Protein AF-A0A434LDR8-F1 (afdb_monomer_lite)

Secondary structure (DSSP, 8-state):
-HHHHHHHHHHHHHHHH-S-------SSTTGGGS-TT-

Structure (mmCIF, N/CA/C/O backbone):
data_AF-A0A434LDR8-F1
#
_entry.id   AF-A0A434LDR8-F1
#
loop_
_atom_site.group_PDB
_atom_site.id
_atom_site.type_symbol
_atom_site.label_atom_id
_atom_site.label_alt_id
_atom_site.label_comp_id
_atom_site.label_asym_id
_atom_site.label_entity_id
_atom_site.label_seq_id
_atom_site.pdbx_PDB_ins_code
_atom_site.Cartn_x
_atom_site.Cartn_y
_atom_site.Cartn_z
_atom_site.occupancy
_atom_site.B_iso_or_equiv
_atom_site.auth_seq_id
_atom_site.auth_comp_id
_atom_site.auth_asym_id
_atom_site.auth_atom_id
_atom_site.pdbx_PDB_model_num
ATOM 1 N N . MET A 1 1 ? -14.399 9.621 15.948 1.00 81.19 1 MET A N 1
ATOM 2 C CA . MET A 1 1 ? -15.319 8.469 15.823 1.00 81.19 1 MET A CA 1
ATOM 3 C C . MET A 1 1 ? -14.447 7.238 16.020 1.00 81.19 1 MET A C 1
ATOM 5 O O . MET A 1 1 ? -13.808 6.835 15.056 1.00 81.19 1 MET A O 1
ATOM 9 N N . PRO A 1 2 ? -14.280 6.750 17.256 1.00 87.81 2 PRO A N 1
ATOM 10 C CA . PRO A 1 2 ? -13.285 5.721 17.586 1.00 87.81 2 PRO A CA 1
ATOM 11 C C . PRO A 1 2 ? -13.463 4.418 16.787 1.00 87.81 2 PRO A C 1
ATOM 13 O O . PRO A 1 2 ? -12.486 3.767 16.436 1.00 87.81 2 PRO A O 1
ATOM 16 N N . GLU A 1 3 ? -14.694 4.090 16.404 1.00 94.81 3 GLU A N 1
ATOM 17 C CA . GLU A 1 3 ? -15.035 2.926 15.583 1.00 94.81 3 GLU A CA 1
ATOM 18 C C . GLU A 1 3 ? -14.451 3.035 14.166 1.00 94.81 3 GLU A C 1
ATOM 20 O O . GLU A 1 3 ? -14.054 2.038 13.568 1.00 94.81 3 GLU A O 1
ATOM 25 N N . LEU A 1 4 ? -14.364 4.259 13.633 1.00 96.12 4 LEU A N 1
ATOM 26 C CA . LEU A 1 4 ? -13.777 4.514 12.320 1.00 96.12 4 LEU A CA 1
ATOM 27 C C . LEU A 1 4 ? -12.256 4.343 12.349 1.00 96.12 4 LEU A C 1
ATOM 29 O O . LEU A 1 4 ? -11.688 3.763 11.432 1.00 96.12 4 LEU A O 1
ATOM 33 N N . GLU A 1 5 ? -11.597 4.839 13.395 1.00 96.56 5 GLU A N 1
ATOM 34 C CA . GLU A 1 5 ? -10.146 4.689 13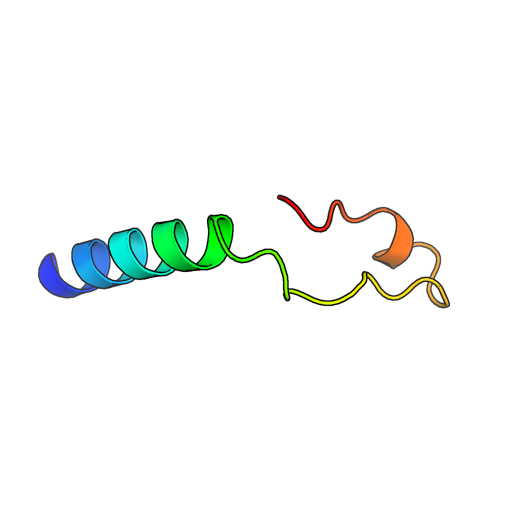.563 1.00 96.56 5 GLU A CA 1
ATOM 35 C C . GLU A 1 5 ? -9.754 3.218 13.726 1.00 96.56 5 GLU A C 1
ATOM 37 O O . GLU A 1 5 ? -8.776 2.764 13.125 1.00 96.56 5 GLU A O 1
ATOM 42 N N . GLN A 1 6 ? -10.557 2.456 14.472 1.00 96.88 6 GLN A N 1
ATOM 43 C CA . GLN A 1 6 ? -10.380 1.017 14.611 1.00 96.88 6 GLN A CA 1
ATOM 44 C C . GLN A 1 6 ? -10.537 0.300 13.263 1.00 96.88 6 GLN A C 1
ATOM 46 O O . GLN A 1 6 ? -9.628 -0.420 12.853 1.00 96.88 6 GLN A O 1
ATOM 51 N N . ALA A 1 7 ? -11.629 0.557 12.535 1.00 96.69 7 ALA A N 1
ATOM 52 C CA . ALA A 1 7 ? -11.864 -0.052 11.227 1.00 96.69 7 ALA A CA 1
ATOM 53 C C . ALA A 1 7 ? -10.744 0.272 10.221 1.00 96.69 7 ALA A C 1
ATOM 55 O O . ALA A 1 7 ? -10.293 -0.603 9.488 1.00 96.69 7 ALA A O 1
ATOM 56 N N . LEU A 1 8 ? -10.251 1.515 10.204 1.00 96.94 8 LEU A N 1
ATOM 57 C CA . LEU A 1 8 ? -9.126 1.909 9.350 1.00 96.94 8 LEU A CA 1
ATOM 58 C C . LEU A 1 8 ? -7.840 1.157 9.707 1.00 96.94 8 LEU A C 1
ATOM 60 O O . LEU A 1 8 ? -7.114 0.742 8.807 1.00 96.94 8 LEU A O 1
ATOM 64 N N . THR A 1 9 ? -7.564 0.975 10.999 1.00 96.94 9 THR A N 1
ATOM 65 C CA . 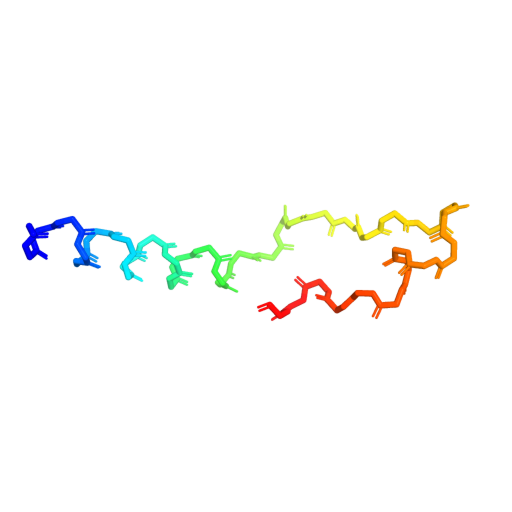THR A 1 9 ? -6.370 0.261 11.473 1.00 96.94 9 THR A CA 1
ATOM 66 C C . THR A 1 9 ? -6.418 -1.219 11.090 1.00 96.94 9 THR A C 1
ATOM 68 O O . THR A 1 9 ? -5.426 -1.754 10.600 1.00 96.94 9 THR A O 1
ATOM 71 N N . GLU A 1 10 ? -7.573 -1.865 11.263 1.00 97.31 10 GLU A N 1
ATOM 72 C CA . GLU A 1 10 ? -7.783 -3.272 10.898 1.00 97.31 10 GLU A CA 1
ATOM 73 C C . GLU A 1 10 ? -7.619 -3.489 9.387 1.00 97.31 10 GLU A C 1
ATOM 75 O O . GLU A 1 10 ? -6.866 -4.366 8.964 1.00 97.31 10 GLU A O 1
ATOM 80 N N . ILE A 1 11 ? -8.240 -2.631 8.569 1.00 95.75 11 ILE A N 1
ATOM 81 C CA . ILE A 1 11 ? -8.120 -2.702 7.107 1.00 95.75 11 ILE A CA 1
ATOM 82 C C . ILE A 1 11 ? -6.675 -2.437 6.666 1.00 95.75 11 ILE A C 1
ATOM 84 O O . ILE A 1 11 ? -6.163 -3.130 5.792 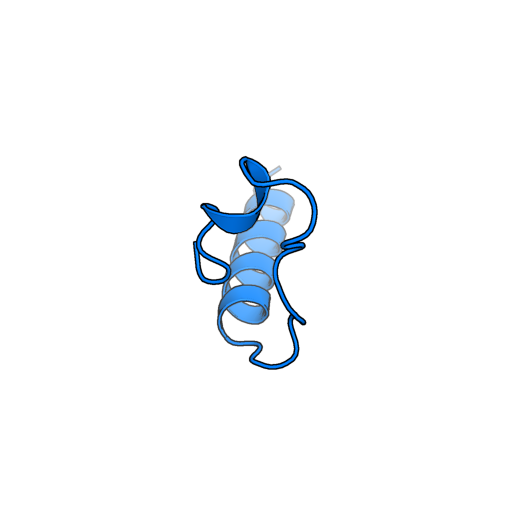1.00 95.75 11 ILE A O 1
ATOM 88 N N . ALA A 1 12 ? -5.991 -1.451 7.254 1.00 94.25 12 ALA A N 1
ATOM 89 C CA . ALA A 1 12 ? -4.605 -1.148 6.900 1.00 94.25 12 ALA A CA 1
ATOM 90 C C . ALA A 1 12 ? -3.666 -2.330 7.185 1.00 94.25 12 ALA A C 1
ATOM 92 O O . ALA A 1 12 ? -2.799 -2.624 6.361 1.00 94.25 12 ALA A O 1
ATOM 93 N N . ALA A 1 13 ? -3.864 -3.023 8.312 1.00 94.62 13 ALA A N 1
ATOM 94 C CA . ALA A 1 13 ? -3.114 -4.228 8.648 1.00 94.62 13 ALA A CA 1
ATOM 95 C C . ALA A 1 13 ? -3.375 -5.356 7.636 1.00 94.62 13 ALA A C 1
ATOM 97 O O . ALA A 1 13 ? -2.425 -5.917 7.096 1.00 94.62 13 ALA A O 1
ATOM 98 N N . GLU A 1 14 ? -4.643 -5.621 7.300 1.00 94.56 14 GLU A N 1
ATOM 99 C CA . GLU A 1 14 ? -5.004 -6.632 6.295 1.00 94.56 14 GLU A CA 1
ATOM 100 C C . GLU A 1 14 ? -4.363 -6.329 4.928 1.00 94.56 14 GLU A C 1
ATOM 102 O O . GLU A 1 14 ? -3.776 -7.201 4.287 1.00 94.56 14 GLU A O 1
ATOM 107 N N . MET A 1 15 ? -4.432 -5.076 4.473 1.00 92.12 15 MET A N 1
ATOM 108 C CA . MET A 1 15 ? -3.906 -4.668 3.166 1.00 92.12 15 MET A CA 1
ATOM 109 C C . MET A 1 15 ? -2.371 -4.681 3.093 1.00 92.12 15 MET A C 1
ATOM 111 O O . MET A 1 15 ? -1.813 -4.757 1.994 1.00 92.12 15 MET A O 1
ATOM 115 N N . ALA A 1 16 ? -1.680 -4.600 4.232 1.00 90.44 16 ALA A N 1
ATOM 116 C CA . ALA A 1 16 ? -0.227 -4.720 4.303 1.00 90.44 16 ALA A CA 1
ATOM 117 C C . ALA A 1 16 ? 0.253 -6.169 4.112 1.00 90.44 16 ALA A C 1
ATOM 119 O O . ALA A 1 16 ? 1.338 -6.382 3.578 1.00 90.44 16 ALA A O 1
ATOM 120 N N . GLU A 1 17 ? -0.554 -7.161 4.501 1.00 91.31 17 GLU A N 1
ATOM 121 C CA . GLU A 1 17 ? -0.219 -8.588 4.370 1.00 91.31 17 GLU A CA 1
ATOM 122 C C . GLU A 1 17 ? -0.489 -9.152 2.965 1.00 91.31 17 GLU A C 1
ATOM 124 O O . GLU A 1 17 ? 0.009 -10.222 2.606 1.00 91.31 17 GLU A O 1
ATOM 129 N N . ARG A 1 18 ? -1.265 -8.439 2.143 1.00 91.00 18 ARG A N 1
ATOM 130 C CA . ARG A 1 18 ? -1.597 -8.865 0.780 1.00 91.00 18 ARG A CA 1
ATOM 131 C C . ARG A 1 18 ? -0.387 -8.808 -0.151 1.00 91.00 18 ARG A C 1
ATOM 133 O O . ARG A 1 18 ? 0.258 -7.773 -0.299 1.00 91.00 18 ARG A O 1
ATOM 140 N N . THR A 1 19 ? -0.130 -9.911 -0.850 1.00 86.31 19 THR A N 1
ATOM 141 C CA . THR A 1 19 ? 0.978 -10.048 -1.812 1.00 86.31 19 THR A CA 1
ATOM 142 C C . THR A 1 19 ? 0.562 -9.787 -3.262 1.00 86.31 19 THR A C 1
ATOM 144 O O . THR A 1 19 ? 1.414 -9.643 -4.134 1.00 86.31 19 THR A O 1
ATOM 147 N N . ASP A 1 20 ? -0.737 -9.668 -3.536 1.00 90.56 20 ASP A N 1
ATOM 148 C CA . ASP A 1 20 ? -1.339 -9.481 -4.860 1.00 90.56 20 ASP A CA 1
ATOM 149 C C . ASP A 1 20 ? -1.567 -7.998 -5.224 1.00 90.56 20 ASP A C 1
ATOM 151 O O . ASP A 1 20 ? -2.507 -7.644 -5.934 1.00 90.56 20 ASP A O 1
ATOM 155 N N . ARG A 1 21 ? -0.684 -7.103 -4.761 1.00 86.25 21 ARG A N 1
ATOM 156 C CA . ARG A 1 21 ? -0.826 -5.635 -4.880 1.00 86.25 21 ARG A CA 1
ATOM 157 C C . ARG A 1 21 ? -0.420 -5.033 -6.236 1.00 86.25 21 ARG A C 1
ATOM 159 O O . ARG A 1 21 ? -0.544 -3.823 -6.423 1.00 86.25 21 ARG A O 1
ATOM 166 N N . GLY A 1 22 ? 0.044 -5.849 -7.181 1.00 89.44 22 GLY A N 1
ATOM 167 C CA . GLY A 1 22 ? 0.554 -5.382 -8.476 1.00 89.44 22 GLY A CA 1
ATOM 168 C C . GLY A 1 22 ? 1.929 -4.707 -8.382 1.00 89.44 22 GLY A C 1
ATOM 169 O O . GLY A 1 22 ? 2.652 -4.878 -7.403 1.00 89.44 22 GLY A O 1
ATOM 170 N N . GLU A 1 23 ? 2.306 -3.955 -9.420 1.00 90.81 23 GLU A N 1
ATOM 171 C CA . GLU A 1 23 ? 3.648 -3.371 -9.573 1.00 90.81 23 GLU A CA 1
ATOM 172 C C . GLU A 1 23 ? 3.613 -1.842 -9.709 1.00 90.81 23 GLU A C 1
ATOM 174 O O . GLU A 1 23 ? 2.661 -1.256 -10.230 1.00 90.81 23 GLU A O 1
ATOM 179 N N . VAL A 1 24 ? 4.690 -1.183 -9.270 1.00 92.00 24 VAL A N 1
ATOM 180 C CA . VAL A 1 24 ? 4.860 0.269 -9.421 1.00 92.00 24 VAL A CA 1
ATOM 181 C C . VAL A 1 24 ? 5.116 0.618 -10.885 1.00 92.00 24 VAL A C 1
ATOM 183 O O . VAL A 1 24 ? 5.958 0.017 -11.547 1.00 92.00 24 VAL A O 1
ATOM 186 N N . ALA A 1 25 ? 4.429 1.645 -11.388 1.00 94.06 25 ALA A N 1
ATOM 187 C CA . ALA A 1 25 ? 4.621 2.134 -12.748 1.00 94.06 25 ALA A CA 1
ATOM 188 C C . ALA A 1 25 ? 6.063 2.629 -12.984 1.00 94.06 25 ALA A C 1
ATOM 190 O O . ALA A 1 25 ? 6.538 3.549 -12.317 1.00 94.06 25 ALA A O 1
ATOM 191 N N . THR A 1 26 ? 6.738 2.062 -13.987 1.00 94.00 26 THR A N 1
ATOM 192 C CA . THR A 1 26 ? 8.158 2.339 -14.279 1.00 94.00 26 THR A CA 1
ATOM 193 C C . THR A 1 26 ? 8.386 3.301 -15.446 1.00 94.00 26 THR A C 1
ATOM 195 O O . THR A 1 26 ? 9.478 3.849 -15.582 1.00 94.00 26 THR A O 1
ATOM 198 N N . TYR A 1 27 ? 7.367 3.568 -16.272 1.00 94.69 27 TYR A N 1
ATOM 199 C CA . TYR A 1 27 ? 7.491 4.465 -17.431 1.00 94.69 27 TYR A CA 1
ATOM 200 C C . TYR A 1 27 ? 7.640 5.948 -17.043 1.00 94.69 27 TYR A C 1
ATOM 202 O O . TYR A 1 27 ? 8.090 6.757 -17.853 1.00 94.69 27 TYR A O 1
ATOM 210 N N . ILE A 1 28 ? 7.294 6.306 -15.800 1.00 95.19 28 ILE A N 1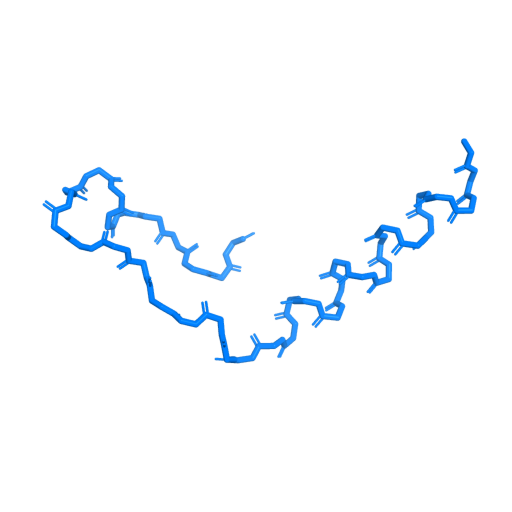
ATOM 211 C CA . ILE A 1 28 ? 7.584 7.611 -15.196 1.00 95.19 28 ILE A CA 1
ATOM 212 C C . ILE A 1 28 ? 8.712 7.401 -14.175 1.00 95.19 28 ILE A C 1
ATOM 214 O O . ILE A 1 28 ? 8.464 6.822 -13.114 1.00 95.19 28 ILE A O 1
ATOM 218 N N . PRO A 1 29 ? 9.942 7.885 -14.434 1.00 93.06 29 PRO A N 1
ATOM 219 C CA . PRO A 1 29 ? 11.097 7.636 -13.565 1.00 93.06 29 PRO A CA 1
ATOM 220 C C . PRO A 1 29 ? 10.923 8.091 -12.110 1.00 93.06 29 PRO A C 1
ATOM 222 O O . PRO A 1 29 ? 11.574 7.578 -11.205 1.00 93.06 29 PRO A O 1
ATOM 225 N N . GLN A 1 30 ? 10.072 9.087 -11.875 1.00 94.38 30 GLN A N 1
ATOM 226 C CA . GLN A 1 30 ? 9.753 9.598 -10.547 1.00 94.38 30 GLN A CA 1
ATOM 227 C C . GLN A 1 30 ? 8.890 8.611 -9.750 1.00 94.38 30 GLN A C 1
ATOM 229 O O . GLN A 1 30 ? 9.064 8.518 -8.538 1.00 94.38 30 GLN A O 1
ATOM 234 N N . LEU A 1 31 ? 8.001 7.866 -10.420 1.00 91.62 31 LEU A N 1
ATO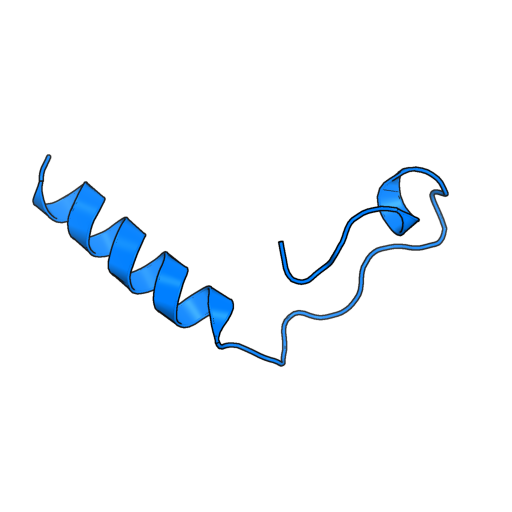M 235 C CA . LEU A 1 31 ? 7.138 6.866 -9.787 1.00 91.62 31 LEU A CA 1
ATOM 236 C C . LEU A 1 31 ? 7.897 5.574 -9.490 1.00 91.62 31 LEU A C 1
ATOM 238 O O . LEU A 1 31 ? 7.734 5.026 -8.410 1.00 91.62 31 LEU A O 1
ATOM 242 N N . GLY A 1 32 ? 8.808 5.146 -10.370 1.00 89.69 32 GLY A N 1
ATOM 243 C CA . GLY A 1 32 ? 9.610 3.929 -10.172 1.00 89.69 32 GLY A CA 1
ATOM 244 C C . GLY A 1 32 ? 10.545 3.941 -8.951 1.00 89.69 32 GLY A C 1
ATOM 245 O O . GLY A 1 32 ? 11.184 2.936 -8.663 1.00 89.69 32 GLY A O 1
ATOM 246 N N . LYS A 1 33 ? 10.649 5.067 -8.231 1.00 90.88 33 LYS A N 1
ATOM 247 C CA . LYS A 1 33 ? 11.395 5.189 -6.966 1.00 90.88 33 LYS A CA 1
ATOM 248 C C . LYS A 1 33 ? 10.551 4.862 -5.729 1.00 90.88 33 LYS A C 1
ATOM 250 O O . LYS A 1 33 ? 11.088 4.867 -4.624 1.00 90.88 33 LYS A O 1
ATOM 255 N N . VAL A 1 34 ? 9.245 4.664 -5.893 1.00 91.69 34 VAL A N 1
ATOM 256 C CA . VAL A 1 34 ? 8.329 4.340 -4.796 1.00 91.69 34 VAL A CA 1
ATOM 257 C C . VAL A 1 34 ? 8.514 2.876 -4.403 1.00 91.69 34 VAL A C 1
ATOM 259 O O . VAL A 1 34 ? 8.529 2.000 -5.263 1.00 91.69 34 VAL A O 1
ATOM 262 N N . ASP A 1 35 ? 8.648 2.620 -3.102 1.00 88.06 35 ASP A N 1
ATOM 263 C CA . ASP A 1 35 ? 8.641 1.265 -2.550 1.00 88.06 35 ASP A CA 1
ATOM 264 C C . ASP A 1 35 ? 7.192 0.747 -2.498 1.00 88.06 35 ASP A C 1
ATOM 266 O O . ASP A 1 35 ? 6.369 1.362 -1.814 1.00 88.06 35 ASP A O 1
ATOM 270 N N . PRO A 1 36 ? 6.852 -0.351 -3.198 1.00 84.31 36 PRO A N 1
ATOM 271 C CA . PRO A 1 36 ? 5.507 -0.921 -3.170 1.00 84.31 36 PRO A CA 1
ATOM 272 C C . PRO A 1 36 ? 5.078 -1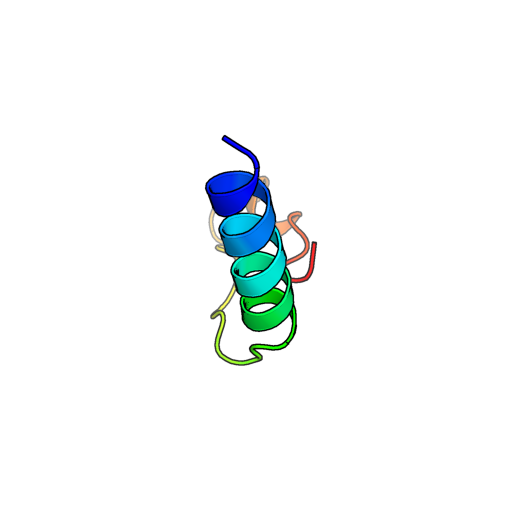.447 -1.795 1.00 84.31 36 PRO A C 1
ATOM 274 O O . PRO A 1 36 ? 3.886 -1.697 -1.623 1.00 84.31 36 PRO A O 1
ATOM 277 N N . ASN A 1 37 ? 6.003 -1.621 -0.844 1.00 84.50 37 ASN A N 1
ATOM 278 C CA . ASN A 1 37 ? 5.740 -2.172 0.490 1.00 84.50 37 ASN A CA 1
ATOM 279 C C . ASN A 1 37 ? 5.701 -1.115 1.604 1.00 84.50 37 ASN A C 1
ATOM 281 O O . ASN A 1 37 ? 5.592 -1.470 2.778 1.00 84.50 37 ASN A O 1
ATOM 285 N N . LYS A 1 38 ? 5.816 0.168 1.252 1.00 79.50 38 LYS A N 1
ATOM 286 C CA . LYS A 1 38 ? 5.634 1.281 2.186 1.00 79.50 38 LYS A CA 1
ATOM 287 C C . LYS A 1 38 ? 4.156 1.633 2.346 1.00 79.50 38 LYS A C 1
ATOM 289 O O . LYS A 1 38 ? 3.812 2.105 3.450 1.00 79.50 38 LYS A O 1
#

Foldseek 3Di:
DVVVVVVVVVVVVVVLPDPPQDDFDPVPVVRNVDDPND

Sequence (38 aa):
MPELEQALTEIAAEMAERTDRGEVATYIPQLGKVDPNK

Radius of gyration: 13.94 Å; chains: 1; bounding box: 27×20×35 Å

pLDDT: mean 91.74, std 4.41, range [79.5, 97.31]